Protein AF-A0A970UAY1-F1 (afdb_monomer_lite)

Foldseek 3Di:
DPPPPQDQKDKDFDFQDPDDLCPPQWFFDDPVSPDIAGNLVSVLVSCVVRVVGTDAAIEIAHHPPPNVVCVVVVVVSCVVVVVHYDYDHSVVSVVVNVVSVVVVVD

pLDDT: mean 91.24, std 10.27, range [46.28, 98.38]

Sequence (106 aa):
NMGDVTPKFIVLATTKTGNHPFSHIATKTGAYDEYATLDIDALKEAIIDYKDDFEGKIFIGKRAGFIDDKNDALAKLVEKLSYLIELKTINEAIDSYCKQLESQMD

Secondary structure (DSSP, 8-state):
-------SEEEEEEESSSS-TTTTSEEEESTTS-EEEE-HHHHHHHHHHTTTTEEEEEEEEE-TTSSGGGHHHHHHHHHHTTTTEEEE-HHHHHHHHHHHHHTT--

Radius of gyration: 14.48 Å; chains: 1; bounding box: 38×26×38 Å

Structure (mmCIF, N/CA/C/O backbone):
data_AF-A0A970UAY1-F1
#
_entry.id   AF-A0A970UAY1-F1
#
loop_
_atom_site.group_PDB
_atom_site.id
_atom_site.type_symbol
_atom_site.label_atom_id
_atom_site.label_alt_id
_atom_site.label_comp_id
_atom_site.label_asym_id
_atom_site.label_entity_id
_atom_site.label_seq_id
_atom_site.pdbx_PDB_ins_code
_atom_site.Cartn_x
_atom_site.Cartn_y
_atom_site.Cartn_z
_atom_site.occupancy
_atom_site.B_iso_or_equiv
_atom_site.auth_seq_id
_atom_site.auth_comp_id
_atom_site.auth_asym_id
_atom_site.auth_atom_id
_atom_site.pdbx_PDB_model_num
ATOM 1 N N . ASN A 1 1 ? 24.405 14.001 10.927 1.00 46.28 1 ASN A N 1
ATOM 2 C CA . ASN A 1 1 ? 23.867 13.292 9.751 1.00 46.28 1 ASN A CA 1
ATOM 3 C C . ASN A 1 1 ? 23.073 12.086 10.256 1.00 46.28 1 ASN A C 1
ATOM 5 O O . ASN A 1 1 ? 23.585 10.977 10.251 1.00 46.28 1 ASN A O 1
ATOM 9 N N . MET A 1 2 ? 21.887 12.319 10.832 1.00 46.38 2 MET A N 1
ATOM 10 C CA . MET A 1 2 ? 20.920 11.242 11.083 1.00 46.38 2 MET A CA 1
ATOM 11 C C . MET A 1 2 ? 20.326 10.932 9.715 1.00 46.38 2 MET A C 1
ATOM 13 O O . MET A 1 2 ? 19.693 11.812 9.136 1.00 46.38 2 MET A O 1
ATOM 17 N N . GLY A 1 3 ? 20.654 9.769 9.149 1.00 49.69 3 GLY A N 1
ATOM 18 C CA . GLY A 1 3 ? 20.201 9.397 7.812 1.00 49.69 3 GLY A CA 1
ATOM 19 C C . GLY A 1 3 ? 18.686 9.533 7.714 1.00 49.69 3 GLY A C 1
ATOM 20 O O . GLY A 1 3 ? 17.978 9.145 8.639 1.00 49.69 3 GLY A O 1
ATOM 21 N N . ASP A 1 4 ? 18.205 10.117 6.621 1.00 58.47 4 ASP A N 1
ATOM 22 C CA . ASP A 1 4 ? 16.784 10.123 6.278 1.00 58.47 4 ASP A CA 1
ATOM 23 C C . ASP A 1 4 ? 16.324 8.656 6.162 1.00 58.47 4 ASP A C 1
ATOM 25 O O . ASP A 1 4 ? 16.571 7.994 5.156 1.00 58.47 4 ASP A O 1
ATOM 29 N N . VAL A 1 5 ? 15.758 8.118 7.250 1.00 69.12 5 VAL A N 1
ATOM 30 C CA . VAL A 1 5 ? 15.240 6.740 7.368 1.00 69.12 5 VAL A CA 1
ATOM 31 C C . VAL A 1 5 ? 13.799 6.626 6.876 1.00 69.12 5 VAL A C 1
ATOM 33 O O . VAL A 1 5 ? 13.200 5.555 6.960 1.00 69.12 5 VAL A O 1
ATOM 36 N N . THR A 1 6 ? 13.232 7.721 6.366 1.00 77.50 6 THR A N 1
ATOM 37 C CA . THR A 1 6 ? 11.863 7.757 5.860 1.00 77.50 6 THR A CA 1
ATOM 38 C C . THR A 1 6 ? 11.738 6.783 4.687 1.00 77.50 6 THR A C 1
ATOM 40 O O . THR A 1 6 ? 12.440 6.947 3.679 1.00 77.50 6 THR A O 1
ATOM 43 N N . PRO A 1 7 ? 10.857 5.770 4.771 1.00 86.31 7 PRO A N 1
ATOM 44 C CA . PRO A 1 7 ? 10.647 4.851 3.665 1.00 86.31 7 PRO A CA 1
ATOM 45 C C . PRO A 1 7 ? 10.208 5.597 2.402 1.00 86.31 7 PRO A C 1
ATOM 47 O O . PRO A 1 7 ? 9.555 6.638 2.460 1.00 86.31 7 PRO A O 1
ATOM 50 N N . LYS A 1 8 ? 10.548 5.055 1.231 1.00 91.31 8 LYS A N 1
ATOM 51 C CA . LYS A 1 8 ? 10.148 5.639 -0.062 1.00 91.31 8 LYS A CA 1
ATOM 52 C C . LYS A 1 8 ? 8.802 5.108 -0.569 1.00 91.31 8 LYS A C 1
ATOM 54 O O . LYS A 1 8 ? 8.219 5.701 -1.477 1.00 91.31 8 LYS A O 1
ATOM 59 N N . PHE A 1 9 ? 8.321 4.020 0.026 1.00 93.81 9 PHE A N 1
ATOM 60 C CA . PHE A 1 9 ? 7.027 3.399 -0.227 1.00 93.81 9 PHE A CA 1
ATOM 61 C C . PHE A 1 9 ? 6.556 2.684 1.045 1.00 93.81 9 PHE A C 1
ATOM 63 O O . PHE A 1 9 ? 7.377 2.057 1.716 1.00 93.81 9 PHE A O 1
ATOM 70 N N . ILE A 1 10 ? 5.269 2.782 1.370 1.00 95.69 10 ILE A N 1
ATOM 71 C CA . ILE A 1 10 ? 4.624 2.098 2.498 1.00 95.69 10 ILE A CA 1
ATOM 72 C C . ILE A 1 10 ? 3.203 1.674 2.122 1.00 95.69 10 ILE A C 1
ATOM 74 O O . ILE A 1 10 ? 2.533 2.357 1.347 1.00 95.69 10 ILE A O 1
ATOM 78 N N . VAL A 1 11 ? 2.736 0.581 2.722 1.00 97.19 11 VAL A N 1
ATOM 79 C CA . VAL A 1 11 ? 1.327 0.169 2.729 1.00 97.19 11 VAL A CA 1
ATOM 80 C C . VAL A 1 11 ? 0.927 -0.020 4.187 1.00 97.19 11 VAL A C 1
ATOM 82 O O . VAL A 1 11 ? 1.566 -0.791 4.900 1.00 97.19 11 VAL A O 1
ATOM 85 N N . LEU A 1 12 ? -0.088 0.712 4.635 1.00 97.12 12 LEU A N 1
ATOM 86 C CA . LEU A 1 12 ? -0.598 0.679 6.003 1.00 97.12 12 LEU A CA 1
ATOM 87 C C . LEU A 1 12 ? -2.053 0.217 5.981 1.00 97.12 12 LEU A C 1
ATOM 89 O O . LEU A 1 12 ? -2.870 0.773 5.247 1.00 97.12 12 LEU A O 1
ATOM 93 N N . ALA A 1 13 ? -2.368 -0.794 6.781 1.00 96.75 13 ALA A N 1
ATOM 94 C CA . ALA A 1 13 ? -3.717 -1.316 6.934 1.00 96.75 13 ALA A CA 1
ATOM 95 C C . ALA A 1 13 ? -3.878 -1.918 8.332 1.00 96.75 13 ALA A C 1
ATOM 97 O O . ALA A 1 13 ? -2.947 -2.542 8.844 1.00 96.75 13 ALA A O 1
ATOM 98 N N . THR A 1 14 ? -5.069 -1.767 8.906 1.00 95.62 14 THR A N 1
ATOM 99 C CA . THR A 1 14 ? -5.484 -2.497 10.107 1.00 95.62 14 THR A CA 1
ATOM 100 C C . THR A 1 14 ? -6.130 -3.804 9.662 1.00 95.62 14 THR A C 1
ATOM 102 O O . THR A 1 14 ? -6.975 -3.788 8.765 1.00 95.62 14 THR A O 1
ATOM 105 N N . THR A 1 15 ? -5.738 -4.931 10.256 1.00 94.00 15 THR A N 1
ATOM 106 C CA . THR A 1 15 ? -6.288 -6.257 9.939 1.00 94.00 15 THR A CA 1
ATOM 107 C C . THR A 1 15 ? -6.929 -6.888 11.169 1.00 94.00 15 THR A C 1
ATOM 109 O O . THR A 1 15 ? -6.455 -6.725 12.291 1.00 94.00 15 THR A O 1
ATOM 112 N N . LYS A 1 16 ? -7.984 -7.672 10.948 1.00 92.56 16 LYS A N 1
ATOM 113 C CA . LYS A 1 16 ? -8.658 -8.490 11.972 1.00 92.56 16 LYS A CA 1
ATOM 114 C C . LYS A 1 16 ? -8.042 -9.885 12.115 1.00 92.56 16 LYS A C 1
ATOM 116 O O . LYS A 1 16 ? -8.496 -10.690 12.925 1.00 92.56 16 LYS A O 1
ATOM 121 N N . THR A 1 17 ? -7.013 -10.181 11.322 1.00 88.00 17 THR A N 1
ATOM 122 C CA . THR A 1 17 ? -6.315 -11.470 11.287 1.00 88.00 17 THR A CA 1
ATOM 123 C C . THR A 1 17 ? -4.816 -11.277 11.489 1.00 88.00 17 THR A C 1
ATOM 125 O O . THR A 1 17 ? -4.273 -10.196 11.258 1.00 88.00 17 THR A O 1
ATOM 128 N N . GLY A 1 18 ? -4.142 -12.348 11.916 1.00 84.12 18 GLY A N 1
ATOM 129 C CA . GLY A 1 18 ? -2.687 -12.380 12.077 1.00 84.12 18 GLY A CA 1
ATOM 130 C C . GLY A 1 18 ? -1.911 -12.678 10.789 1.00 84.12 18 GLY A C 1
ATOM 131 O O . GLY A 1 18 ? -0.685 -12.758 10.832 1.00 84.12 18 GLY A O 1
ATOM 132 N N . ASN A 1 19 ? -2.594 -12.877 9.656 1.00 86.94 19 ASN A N 1
ATOM 133 C CA . ASN A 1 19 ? -1.931 -13.096 8.373 1.00 86.94 19 ASN A CA 1
ATOM 134 C C . ASN A 1 19 ? -1.353 -11.774 7.867 1.00 86.94 19 ASN A C 1
ATOM 136 O O . ASN A 1 19 ? -1.975 -10.730 8.034 1.00 86.94 19 ASN A O 1
ATOM 140 N N . HIS A 1 20 ? -0.186 -11.811 7.219 1.00 88.94 20 HIS A N 1
ATOM 141 C CA . HIS A 1 20 ? 0.383 -10.632 6.569 1.00 88.94 20 HIS A CA 1
ATOM 142 C C . HIS A 1 20 ? -0.091 -10.568 5.105 1.00 88.94 20 HIS A C 1
ATOM 144 O O . HIS A 1 20 ? 0.449 -11.303 4.280 1.00 88.94 20 HIS A O 1
ATOM 150 N N . PRO A 1 21 ? -1.030 -9.671 4.734 1.00 91.25 21 PRO A N 1
ATOM 151 C CA . PRO A 1 21 ? -1.636 -9.698 3.397 1.00 91.25 21 PRO A CA 1
ATOM 152 C C . PRO A 1 21 ? -0.657 -9.307 2.285 1.00 91.25 21 PRO A C 1
ATOM 154 O O . PRO A 1 21 ? -0.802 -9.714 1.140 1.00 91.25 21 PRO A O 1
ATOM 157 N N . PHE A 1 22 ? 0.368 -8.520 2.619 1.00 94.31 22 PHE A N 1
ATOM 158 C CA . PHE A 1 22 ? 1.268 -7.888 1.655 1.00 94.31 22 PHE A CA 1
ATOM 159 C C . PHE A 1 22 ? 2.647 -8.560 1.553 1.00 94.31 22 PHE A C 1
ATOM 161 O O . PHE A 1 22 ? 3.592 -7.943 1.069 1.00 94.31 22 PHE A O 1
ATOM 168 N N . SER A 1 23 ? 2.797 -9.811 1.998 1.00 90.25 23 SER A N 1
ATOM 169 C CA . SER A 1 23 ? 4.104 -10.489 2.072 1.00 90.25 23 SER A CA 1
ATOM 170 C C . SER A 1 23 ? 4.808 -10.690 0.720 1.00 90.25 23 SER A C 1
ATOM 172 O O . SER A 1 23 ? 6.019 -10.903 0.695 1.00 90.25 23 SER A O 1
ATOM 174 N N . HIS A 1 24 ? 4.078 -10.614 -0.399 1.00 88.38 24 HIS A N 1
ATOM 175 C CA . HIS A 1 24 ? 4.588 -10.907 -1.746 1.00 88.38 24 HIS A CA 1
ATOM 176 C C . HIS A 1 24 ? 4.355 -9.781 -2.767 1.00 88.38 24 HIS A C 1
ATOM 178 O O . HIS A 1 24 ? 4.457 -10.009 -3.966 1.00 88.38 24 HIS A O 1
ATOM 184 N N . ILE A 1 25 ? 4.075 -8.552 -2.316 1.00 93.69 25 ILE A N 1
ATOM 185 C CA . ILE A 1 25 ? 3.855 -7.411 -3.231 1.00 93.69 25 ILE A CA 1
ATOM 186 C C . ILE A 1 25 ? 5.159 -6.845 -3.812 1.00 93.69 25 ILE A C 1
ATOM 188 O O . ILE A 1 25 ? 5.141 -6.048 -4.747 1.00 93.69 25 ILE A O 1
ATOM 192 N N . ALA A 1 26 ? 6.300 -7.220 -3.233 1.00 89.94 26 ALA A N 1
ATOM 193 C CA . ALA A 1 26 ? 7.618 -6.874 -3.738 1.00 89.94 26 ALA A CA 1
ATOM 194 C C . ALA A 1 26 ? 8.190 -8.062 -4.513 1.00 89.94 26 ALA A C 1
ATOM 196 O O . ALA A 1 26 ? 8.244 -9.182 -4.007 1.00 89.94 26 ALA A O 1
ATOM 197 N N . THR A 1 27 ? 8.651 -7.793 -5.727 1.00 87.62 27 THR A N 1
ATOM 198 C CA . THR A 1 27 ? 9.297 -8.773 -6.599 1.00 87.62 27 THR A CA 1
ATOM 199 C C . THR A 1 27 ? 10.655 -8.251 -7.061 1.00 87.62 27 THR A C 1
ATOM 201 O O . THR A 1 27 ? 11.116 -7.190 -6.636 1.00 87.62 27 THR A O 1
ATOM 204 N N . LYS A 1 28 ? 11.325 -9.019 -7.910 1.00 87.06 28 LYS A N 1
ATOM 205 C CA . LYS A 1 28 ? 12.663 -8.753 -8.430 1.00 87.06 28 LYS A CA 1
ATOM 206 C C . LYS A 1 28 ? 12.636 -8.641 -9.956 1.00 87.06 28 LYS A C 1
ATOM 208 O O . LYS A 1 28 ? 11.792 -9.245 -10.611 1.00 87.06 28 LYS A O 1
ATOM 213 N N . THR A 1 29 ? 13.514 -7.816 -10.513 1.00 81.38 29 THR A N 1
ATOM 214 C CA . THR A 1 29 ? 13.673 -7.599 -11.958 1.00 81.38 29 THR A CA 1
ATOM 215 C C . THR A 1 29 ? 15.144 -7.370 -12.308 1.00 81.38 29 THR A C 1
ATOM 217 O O . THR A 1 29 ? 15.966 -7.146 -11.419 1.00 81.38 29 THR A O 1
ATOM 220 N N . GLY A 1 30 ? 15.474 -7.398 -13.600 1.00 82.12 30 GLY A N 1
ATOM 221 C CA . GLY A 1 30 ? 16.847 -7.345 -14.113 1.00 82.12 30 GLY A CA 1
ATOM 222 C C . GLY A 1 30 ? 17.306 -8.686 -14.686 1.00 82.12 30 GLY A C 1
ATOM 223 O O . GLY A 1 30 ? 16.594 -9.685 -14.608 1.00 82.12 30 GLY A O 1
ATOM 224 N N . ALA A 1 31 ? 18.488 -8.707 -15.303 1.00 79.38 31 ALA A N 1
ATOM 225 C CA . ALA A 1 31 ? 19.035 -9.932 -15.897 1.00 79.38 31 ALA A CA 1
ATOM 226 C C . ALA A 1 31 ? 19.451 -10.964 -14.833 1.00 79.38 31 ALA A C 1
ATOM 228 O O . ALA A 1 31 ? 19.552 -12.154 -15.130 1.00 79.38 31 ALA A O 1
ATOM 229 N N . TYR A 1 32 ? 19.674 -10.502 -13.604 1.00 85.88 32 TYR A N 1
ATOM 230 C CA . TYR A 1 32 ? 20.115 -11.279 -12.454 1.00 85.88 32 TYR A CA 1
ATOM 231 C C . TYR A 1 32 ? 19.248 -11.006 -11.217 1.00 85.88 32 TYR A C 1
ATOM 233 O O . TYR A 1 32 ? 19.705 -11.217 -10.093 1.00 85.88 32 TYR A O 1
ATOM 241 N N . ASP A 1 33 ? 18.006 -10.547 -11.417 1.00 83.31 33 ASP A N 1
ATOM 242 C CA . ASP A 1 33 ? 17.060 -10.218 -10.348 1.00 83.31 33 ASP A CA 1
ATOM 243 C C . ASP A 1 33 ? 17.584 -9.184 -9.328 1.00 83.31 33 ASP A C 1
ATOM 245 O O . ASP A 1 33 ? 17.245 -9.208 -8.141 1.00 83.31 33 ASP A O 1
ATOM 249 N N . GLU A 1 34 ? 18.444 -8.275 -9.780 1.00 83.44 34 GLU A N 1
ATOM 250 C CA . GLU A 1 34 ? 19.196 -7.364 -8.921 1.00 83.44 34 GLU A CA 1
ATOM 251 C C . GLU A 1 34 ? 18.395 -6.143 -8.430 1.00 83.44 34 GLU A C 1
ATOM 253 O O . GLU A 1 34 ? 18.835 -5.445 -7.513 1.00 83.44 34 GLU A O 1
ATOM 258 N N . TYR A 1 35 ? 17.214 -5.879 -8.997 1.00 82.00 35 TYR A N 1
ATOM 259 C CA . TYR A 1 35 ? 16.377 -4.736 -8.631 1.00 82.00 35 TYR A CA 1
ATOM 260 C C . TYR A 1 35 ? 15.069 -5.181 -7.984 1.00 82.00 35 TYR A C 1
ATOM 262 O O . TYR A 1 35 ? 14.249 -5.845 -8.615 1.00 82.00 35 TYR A O 1
ATOM 270 N N . ALA A 1 36 ? 14.821 -4.745 -6.748 1.00 83.12 36 ALA A N 1
ATOM 271 C CA . ALA A 1 36 ? 13.498 -4.864 -6.145 1.00 83.12 36 ALA A CA 1
ATOM 272 C C . ALA A 1 36 ? 12.512 -3.916 -6.850 1.00 83.12 36 ALA A C 1
ATOM 274 O O . ALA A 1 36 ? 12.807 -2.738 -7.060 1.00 83.12 36 ALA A O 1
ATOM 275 N N . THR A 1 37 ? 11.332 -4.420 -7.196 1.00 89.50 37 THR A N 1
ATOM 276 C CA . THR A 1 37 ? 10.249 -3.649 -7.811 1.00 89.50 37 THR A CA 1
ATOM 277 C C . THR A 1 37 ? 8.909 -3.990 -7.163 1.00 89.50 37 THR A C 1
ATOM 279 O O . THR A 1 37 ? 8.768 -5.005 -6.481 1.00 89.50 37 THR A O 1
ATOM 282 N N . LEU A 1 38 ? 7.929 -3.110 -7.351 1.00 93.44 38 LEU A N 1
ATOM 283 C CA . LEU A 1 38 ? 6.569 -3.295 -6.860 1.00 93.44 38 LEU A CA 1
ATOM 284 C C . LEU A 1 38 ? 5.743 -4.039 -7.912 1.00 93.44 38 LEU A C 1
ATOM 286 O O . LEU A 1 38 ? 5.660 -3.600 -9.065 1.00 93.44 38 LEU A O 1
ATOM 290 N N . ASP A 1 39 ? 5.102 -5.123 -7.493 1.00 94.94 39 ASP A N 1
ATOM 291 C CA . ASP A 1 39 ? 4.128 -5.850 -8.293 1.00 94.94 39 ASP A CA 1
ATOM 292 C C . ASP A 1 39 ? 2.715 -5.331 -7.980 1.00 94.94 39 ASP A C 1
ATOM 294 O O . ASP A 1 39 ? 2.161 -5.543 -6.899 1.00 94.94 39 ASP A O 1
ATOM 298 N N . ILE A 1 40 ? 2.147 -4.585 -8.931 1.00 95.69 40 ILE A N 1
ATOM 299 C CA . ILE A 1 40 ? 0.820 -3.972 -8.786 1.00 95.69 40 ILE A CA 1
ATOM 300 C C . ILE A 1 40 ? -0.291 -5.023 -8.862 1.00 95.69 40 ILE A C 1
ATOM 302 O O . ILE A 1 40 ? -1.328 -4.848 -8.219 1.00 95.69 40 ILE A O 1
ATOM 306 N N . ASP A 1 41 ? -0.086 -6.104 -9.613 1.00 95.88 41 ASP A N 1
ATOM 307 C CA . ASP A 1 41 ? -1.078 -7.168 -9.734 1.00 95.88 41 ASP A CA 1
ATOM 308 C C . ASP A 1 41 ? -1.117 -7.994 -8.446 1.00 95.88 41 ASP A C 1
ATOM 310 O O . ASP A 1 41 ? -2.202 -8.206 -7.904 1.00 95.88 41 ASP A O 1
ATOM 314 N N . ALA A 1 42 ? 0.046 -8.328 -7.877 1.00 96.25 42 ALA A N 1
ATOM 315 C CA . ALA A 1 42 ? 0.128 -8.980 -6.568 1.00 96.25 42 ALA A CA 1
ATOM 316 C C . ALA A 1 42 ? -0.453 -8.102 -5.445 1.00 96.25 42 ALA A C 1
ATOM 318 O O . ALA A 1 42 ? -1.162 -8.595 -4.569 1.00 96.25 42 ALA A O 1
ATOM 319 N N . LEU A 1 43 ? -0.208 -6.785 -5.476 1.00 97.31 43 LEU A N 1
ATOM 320 C CA . LEU A 1 43 ? -0.828 -5.847 -4.535 1.00 97.31 43 LEU A CA 1
ATOM 321 C C . LEU A 1 43 ? -2.356 -5.849 -4.658 1.00 97.31 43 LEU A C 1
ATOM 323 O O . LEU A 1 43 ? -3.059 -5.857 -3.651 1.00 97.31 43 LEU A O 1
ATOM 327 N N . LYS A 1 44 ? -2.881 -5.840 -5.884 1.00 97.31 44 LYS A N 1
ATOM 328 C CA . LYS A 1 44 ? -4.322 -5.899 -6.130 1.00 97.31 44 LYS A CA 1
ATOM 329 C C . LYS A 1 44 ? -4.927 -7.208 -5.621 1.00 97.31 44 LYS A C 1
ATOM 331 O O . LYS A 1 44 ? -5.980 -7.158 -4.992 1.00 97.31 44 LYS A O 1
ATOM 336 N N . GLU A 1 45 ? -4.295 -8.342 -5.910 1.00 96.88 45 GLU A N 1
ATOM 337 C CA . GLU A 1 45 ? -4.729 -9.667 -5.451 1.00 96.88 45 GLU A CA 1
ATOM 338 C C . GLU A 1 45 ? -4.797 -9.711 -3.923 1.00 96.88 45 GLU A C 1
ATOM 340 O O . GLU A 1 45 ? -5.866 -9.951 -3.370 1.00 96.88 45 GLU A O 1
ATOM 345 N N . ALA A 1 46 ? -3.718 -9.305 -3.247 1.00 96.06 46 ALA A N 1
ATOM 346 C CA . ALA A 1 46 ? -3.673 -9.201 -1.791 1.00 96.06 46 ALA A CA 1
ATOM 347 C C . ALA A 1 46 ? -4.810 -8.340 -1.214 1.00 96.06 46 ALA A C 1
ATOM 349 O O . ALA A 1 46 ? -5.424 -8.694 -0.212 1.00 96.06 46 ALA A O 1
ATOM 350 N N . ILE A 1 47 ? -5.123 -7.203 -1.837 1.00 96.88 47 ILE A N 1
ATOM 351 C CA . ILE A 1 47 ? -6.194 -6.328 -1.343 1.00 96.88 47 ILE A CA 1
ATOM 352 C C . ILE A 1 47 ? -7.578 -6.958 -1.536 1.00 96.88 47 ILE A C 1
ATOM 354 O O . ILE A 1 47 ? -8.454 -6.776 -0.694 1.00 96.88 47 ILE A O 1
ATOM 358 N N . ILE A 1 48 ? -7.794 -7.674 -2.639 1.00 96.44 48 ILE A N 1
ATOM 359 C CA . ILE A 1 48 ? -9.085 -8.300 -2.945 1.00 96.44 48 ILE A CA 1
ATOM 360 C C . ILE A 1 48 ? -9.315 -9.534 -2.072 1.00 96.44 48 ILE A C 1
ATOM 362 O O . ILE A 1 48 ? -10.411 -9.686 -1.532 1.00 96.44 48 ILE A O 1
ATOM 366 N N . ASP A 1 49 ? -8.301 -10.380 -1.919 1.00 95.56 49 ASP A N 1
ATOM 367 C CA . ASP A 1 49 ? -8.407 -11.645 -1.192 1.00 95.56 49 ASP A CA 1
ATOM 368 C C . ASP A 1 49 ? -8.613 -11.422 0.306 1.00 95.56 49 ASP A C 1
ATOM 370 O O . ASP A 1 49 ? -9.406 -12.119 0.934 1.00 95.56 49 ASP A O 1
ATOM 374 N N . TYR A 1 50 ? -7.968 -10.392 0.861 1.00 95.38 50 TYR A N 1
ATOM 375 C CA . TYR A 1 50 ? -8.073 -10.024 2.274 1.00 95.38 50 TYR A CA 1
ATOM 376 C C . TYR A 1 50 ? -9.069 -8.879 2.522 1.00 95.38 50 TYR A C 1
ATOM 378 O O . TYR A 1 50 ? -9.073 -8.287 3.599 1.00 95.38 50 TYR A O 1
ATOM 386 N N . LYS A 1 51 ? -9.928 -8.532 1.549 1.00 95.44 51 LYS A N 1
ATOM 387 C CA . LYS A 1 51 ? -10.803 -7.342 1.625 1.00 95.44 51 LYS A CA 1
ATOM 388 C C . LYS A 1 51 ? -11.670 -7.294 2.892 1.00 95.44 51 LYS A C 1
ATOM 390 O O . LYS A 1 51 ? -11.907 -6.216 3.426 1.00 95.44 51 LYS A O 1
ATOM 395 N N . AS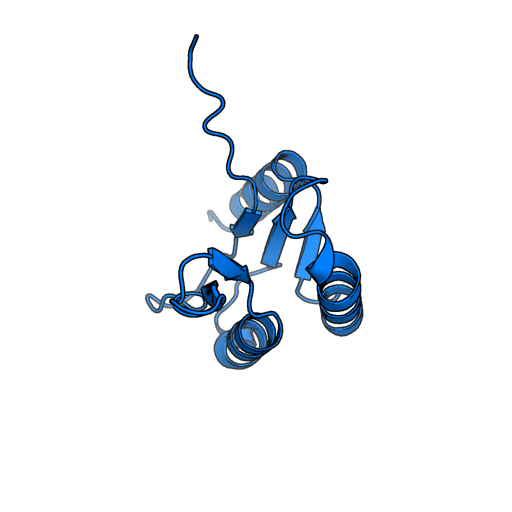P A 1 52 ? -12.141 -8.459 3.338 1.00 95.06 52 ASP A N 1
ATOM 396 C CA . ASP A 1 52 ? -13.057 -8.606 4.473 1.00 95.06 52 ASP A CA 1
ATOM 397 C C . ASP A 1 52 ? -12.297 -8.657 5.814 1.00 95.06 52 ASP A C 1
ATOM 399 O O . ASP A 1 52 ? -12.891 -8.478 6.878 1.00 95.06 52 ASP A O 1
ATOM 403 N N . ASP A 1 53 ? -10.973 -8.837 5.756 1.00 95.62 53 ASP A N 1
ATOM 404 C CA . ASP A 1 53 ? -10.075 -8.851 6.909 1.00 95.62 53 ASP A CA 1
ATOM 405 C C . ASP A 1 53 ? -9.553 -7.455 7.266 1.00 95.62 53 ASP A C 1
ATOM 407 O O . ASP A 1 53 ? -9.036 -7.265 8.370 1.00 95.62 53 ASP A O 1
ATOM 411 N N . PHE A 1 54 ? -9.669 -6.473 6.366 1.00 95.81 54 PHE A N 1
ATOM 412 C CA . PHE A 1 54 ? -9.248 -5.101 6.634 1.00 95.81 54 PHE A CA 1
ATOM 413 C C . PHE A 1 54 ? -10.281 -4.332 7.456 1.00 95.81 54 PHE A C 1
ATOM 415 O O . PHE A 1 54 ? -11.494 -4.447 7.270 1.00 95.81 54 PHE A O 1
ATOM 422 N N . GLU A 1 55 ? -9.786 -3.477 8.343 1.00 95.25 55 GLU A N 1
ATOM 423 C CA . GLU A 1 55 ? -10.598 -2.546 9.111 1.00 95.25 55 GLU A CA 1
ATOM 424 C C . GLU A 1 55 ? -10.287 -1.106 8.707 1.00 95.25 55 GLU A C 1
ATOM 426 O O . GLU A 1 55 ? -9.205 -0.578 8.965 1.00 95.25 55 GLU A O 1
ATOM 431 N N . GLY A 1 56 ? -11.261 -0.458 8.064 1.00 95.69 56 GLY A N 1
ATOM 432 C CA . GLY A 1 56 ? -11.097 0.880 7.500 1.00 95.69 56 GLY A CA 1
ATOM 433 C C . GLY A 1 56 ? -10.417 0.871 6.128 1.00 95.69 56 GLY A C 1
ATOM 434 O O . GLY A 1 56 ? -10.533 -0.081 5.359 1.00 95.69 56 GLY A O 1
ATOM 435 N N . LYS A 1 57 ? -9.754 1.979 5.793 1.00 98.06 57 LYS A N 1
ATOM 436 C CA . LYS A 1 57 ? -9.008 2.157 4.545 1.00 98.06 57 LYS A CA 1
ATOM 437 C C . LYS A 1 57 ? -7.600 1.575 4.647 1.00 98.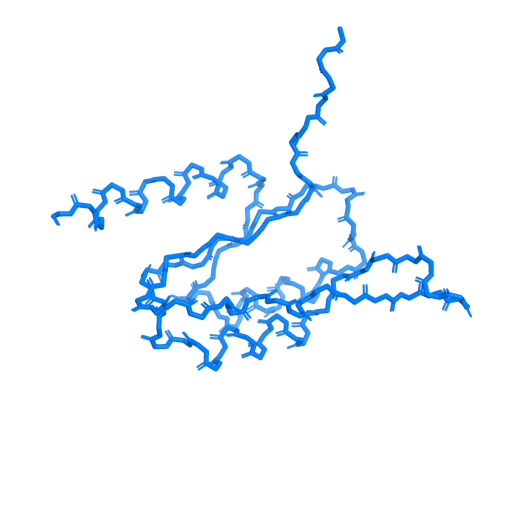06 57 LYS A C 1
ATOM 439 O O . LYS A 1 57 ? -7.012 1.488 5.726 1.00 98.06 57 LYS A O 1
ATOM 444 N N . ILE A 1 58 ? -7.048 1.270 3.479 1.00 98.25 58 ILE A N 1
ATOM 445 C CA . ILE A 1 58 ? -5.643 0.965 3.237 1.00 98.25 58 ILE A CA 1
ATOM 446 C C . ILE A 1 58 ? -4.970 2.238 2.722 1.00 98.25 58 ILE A C 1
ATOM 448 O O . ILE A 1 58 ? -5.404 2.822 1.726 1.00 98.25 58 ILE A O 1
ATOM 452 N N . PHE A 1 59 ? -3.887 2.656 3.366 1.00 98.38 59 PHE A N 1
ATOM 453 C CA . PHE A 1 59 ? -3.129 3.837 2.965 1.00 98.38 59 PHE A CA 1
ATOM 454 C C . PHE A 1 59 ? -1.835 3.419 2.280 1.00 98.38 59 PHE A C 1
ATOM 456 O O . PHE A 1 59 ? -0.985 2.753 2.871 1.00 98.38 59 PHE A O 1
ATOM 463 N N . ILE A 1 60 ? -1.675 3.837 1.029 1.00 98.00 60 ILE A N 1
ATOM 464 C CA . ILE A 1 60 ? -0.446 3.655 0.266 1.00 98.00 60 ILE A CA 1
ATOM 465 C C . ILE A 1 60 ? 0.295 4.987 0.269 1.00 98.00 60 ILE A C 1
ATOM 467 O O . ILE A 1 60 ? -0.177 5.982 -0.279 1.00 98.00 60 ILE A O 1
ATOM 471 N N . GLY A 1 61 ? 1.466 5.009 0.894 1.00 97.19 61 GLY A N 1
ATOM 472 C CA . GLY A 1 61 ? 2.357 6.162 0.885 1.00 97.19 61 GLY A CA 1
ATOM 473 C C . GLY A 1 61 ? 3.466 5.958 -0.137 1.00 97.19 61 GLY A C 1
ATOM 474 O O . GLY A 1 61 ? 4.120 4.917 -0.142 1.00 97.19 61 GLY A O 1
ATOM 475 N N . LYS A 1 62 ? 3.730 6.961 -0.974 1.00 95.44 62 LYS A N 1
ATOM 476 C CA . LYS A 1 62 ? 4.826 6.921 -1.953 1.00 95.44 62 LYS A CA 1
ATOM 477 C C . LYS A 1 62 ? 5.565 8.256 -2.009 1.00 95.44 62 LYS A C 1
ATOM 479 O O . LYS A 1 62 ? 4.950 9.320 -2.010 1.00 95.44 62 LYS A O 1
ATOM 484 N N . ARG A 1 63 ? 6.899 8.214 -2.098 1.00 94.25 63 ARG A N 1
ATOM 485 C CA . ARG A 1 63 ? 7.730 9.393 -2.392 1.00 94.25 63 ARG A CA 1
ATOM 486 C C . ARG A 1 63 ? 7.849 9.566 -3.910 1.00 94.25 63 ARG A C 1
ATOM 488 O O . ARG A 1 63 ? 8.147 8.609 -4.622 1.00 94.25 63 ARG A O 1
ATOM 495 N N . ALA A 1 64 ? 7.613 10.776 -4.414 1.00 91.38 64 ALA A N 1
ATOM 496 C CA . ALA A 1 64 ? 7.873 11.097 -5.821 1.00 91.38 64 ALA A CA 1
ATOM 497 C C . ALA A 1 64 ? 9.360 10.862 -6.156 1.00 91.38 64 ALA A C 1
ATOM 499 O O . ALA A 1 64 ? 10.222 11.120 -5.312 1.00 91.38 64 ALA A O 1
ATOM 500 N N . GLY A 1 65 ? 9.667 10.357 -7.354 1.00 89.75 65 GLY A N 1
ATOM 501 C CA . GLY A 1 65 ? 11.032 9.980 -7.740 1.00 89.75 65 GLY A CA 1
ATOM 502 C C . GLY A 1 65 ? 11.423 8.542 -7.383 1.00 89.75 65 GLY A C 1
ATOM 503 O O . GLY A 1 65 ? 12.550 8.131 -7.649 1.00 89.75 65 GLY A O 1
ATOM 504 N N . PHE A 1 66 ? 10.532 7.764 -6.762 1.00 90.00 66 PHE A N 1
ATOM 505 C CA . PHE A 1 66 ? 10.743 6.346 -6.458 1.00 90.00 66 PHE A CA 1
ATOM 506 C C . PHE A 1 66 ? 9.713 5.507 -7.215 1.00 90.00 66 PHE A C 1
ATOM 508 O O . PHE A 1 66 ? 8.534 5.822 -7.120 1.00 90.00 66 PHE A O 1
ATOM 515 N N . ILE A 1 67 ? 10.137 4.457 -7.939 1.00 88.00 67 ILE A N 1
ATOM 516 C CA . ILE A 1 67 ? 9.270 3.548 -8.734 1.00 88.00 67 ILE A CA 1
ATOM 517 C C . ILE A 1 67 ? 8.207 4.277 -9.580 1.00 88.00 67 ILE A C 1
ATOM 519 O O . ILE A 1 67 ? 7.041 3.885 -9.641 1.00 88.00 67 ILE A O 1
ATOM 523 N N . ASP A 1 68 ? 8.594 5.396 -10.199 1.00 92.44 68 ASP A N 1
ATOM 524 C CA . ASP A 1 68 ? 7.671 6.260 -10.945 1.00 92.44 68 ASP A CA 1
ATOM 525 C C . ASP A 1 68 ? 7.108 5.596 -12.209 1.00 92.44 68 ASP A C 1
ATOM 527 O O . ASP A 1 68 ? 6.023 5.959 -12.658 1.00 92.44 68 ASP A O 1
ATOM 531 N N . ASP A 1 69 ? 7.780 4.565 -12.725 1.00 92.69 69 ASP A N 1
ATOM 532 C CA . ASP A 1 69 ? 7.278 3.702 -13.796 1.00 92.69 69 ASP A CA 1
ATOM 533 C C . ASP A 1 69 ? 5.966 2.987 -13.420 1.00 92.69 69 ASP A C 1
ATOM 535 O O . ASP A 1 69 ? 5.212 2.568 -14.298 1.00 92.69 69 ASP A O 1
ATOM 539 N N . LYS A 1 70 ? 5.655 2.880 -12.121 1.00 93.62 70 LYS A N 1
ATOM 540 C CA . LYS A 1 70 ? 4.417 2.275 -11.609 1.00 93.62 70 LYS A CA 1
ATOM 541 C C . LYS A 1 70 ? 3.294 3.279 -11.338 1.00 93.62 70 LYS A C 1
ATOM 543 O O . LYS A 1 70 ? 2.200 2.847 -10.978 1.00 93.62 70 LYS A O 1
ATOM 548 N N . ASN A 1 71 ? 3.519 4.587 -11.511 1.00 94.50 71 ASN A N 1
ATOM 549 C CA . ASN A 1 71 ? 2.549 5.628 -11.136 1.00 94.50 71 ASN A CA 1
ATOM 550 C C . ASN A 1 71 ? 1.174 5.427 -11.793 1.00 94.50 71 ASN A C 1
ATOM 552 O O . ASN A 1 71 ? 0.164 5.419 -11.093 1.00 94.50 71 ASN A O 1
ATOM 556 N N . ASP A 1 72 ? 1.129 5.198 -13.106 1.00 97.00 72 ASP A N 1
ATOM 557 C CA . ASP A 1 72 ? -0.133 5.038 -13.840 1.00 97.00 72 ASP A CA 1
ATOM 558 C C . ASP A 1 72 ? -0.907 3.788 -13.409 1.00 97.00 72 ASP A C 1
ATOM 560 O O . ASP A 1 72 ? -2.133 3.806 -13.285 1.00 97.00 72 ASP A O 1
ATOM 564 N N . ALA A 1 73 ? -0.194 2.682 -13.188 1.00 96.62 73 ALA A N 1
ATOM 565 C CA . ALA A 1 73 ? -0.794 1.425 -12.756 1.00 96.62 73 ALA A CA 1
ATOM 566 C C . ALA A 1 73 ? -1.356 1.545 -11.333 1.00 96.62 73 ALA A C 1
ATOM 568 O O . ALA A 1 73 ? -2.483 1.118 -11.075 1.00 96.62 73 ALA A O 1
ATOM 569 N N . LEU A 1 74 ? -0.607 2.190 -10.435 1.00 96.31 74 LEU A N 1
ATOM 570 C CA . LEU A 1 74 ? -1.032 2.444 -9.065 1.00 96.31 74 LEU A CA 1
ATOM 571 C C . LEU A 1 74 ? -2.233 3.399 -9.014 1.00 96.31 74 LEU A C 1
ATOM 573 O O . LEU A 1 74 ? -3.198 3.120 -8.307 1.00 96.31 74 LEU A O 1
ATOM 577 N N . ALA A 1 75 ? -2.228 4.473 -9.809 1.00 96.38 75 ALA A N 1
ATOM 578 C CA . ALA A 1 75 ? -3.353 5.402 -9.908 1.00 96.38 75 ALA A CA 1
ATOM 579 C C . ALA A 1 75 ? -4.635 4.698 -10.382 1.00 96.38 75 ALA A C 1
ATOM 581 O O . ALA A 1 75 ? -5.687 4.852 -9.766 1.00 96.38 75 ALA A O 1
ATOM 582 N N . LYS A 1 76 ? -4.540 3.846 -11.412 1.00 98.06 76 LYS A N 1
ATOM 583 C CA . LYS A 1 76 ? -5.673 3.035 -11.896 1.00 98.0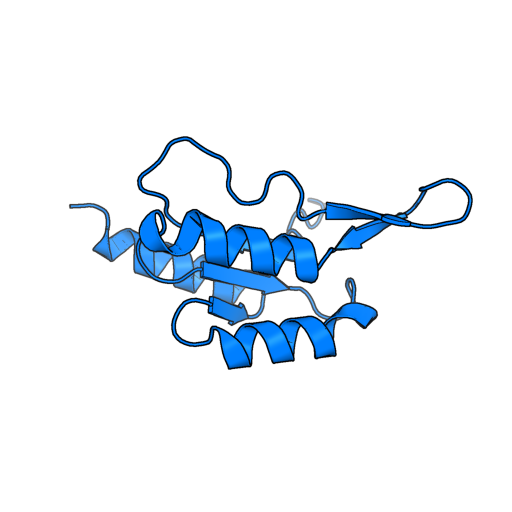6 76 LYS A CA 1
ATOM 584 C C . LYS A 1 76 ? -6.183 2.045 -10.848 1.00 98.06 76 LYS A C 1
ATOM 586 O O . LYS A 1 76 ? -7.384 1.784 -10.795 1.00 98.06 76 LYS A O 1
ATOM 591 N N . LEU A 1 77 ? -5.296 1.452 -10.046 1.00 97.81 77 LEU A N 1
ATOM 592 C CA . LEU A 1 77 ? -5.692 0.567 -8.948 1.00 97.81 77 LEU A CA 1
ATOM 593 C C . LEU A 1 77 ? -6.474 1.341 -7.879 1.00 97.81 77 LEU A C 1
ATOM 595 O O . LEU A 1 77 ? -7.554 0.907 -7.481 1.00 97.81 77 LEU A O 1
ATOM 599 N N . VAL A 1 78 ? -5.953 2.499 -7.467 1.00 97.12 78 VAL A N 1
ATOM 600 C CA . VAL A 1 78 ? -6.572 3.380 -6.465 1.00 97.12 78 VAL A CA 1
ATOM 601 C C . VAL A 1 78 ? -7.921 3.894 -6.947 1.00 97.12 78 VAL A C 1
ATOM 603 O O . VAL A 1 78 ? -8.865 3.909 -6.175 1.00 97.12 78 VAL A O 1
ATOM 606 N N . GLU A 1 79 ? -8.058 4.256 -8.222 1.00 97.69 79 GLU A N 1
ATOM 607 C CA . GLU A 1 79 ? -9.341 4.668 -8.798 1.00 97.69 79 GLU A CA 1
ATOM 608 C C . GLU A 1 79 ? -10.394 3.553 -8.676 1.00 97.69 79 GLU A C 1
ATOM 610 O O . GLU A 1 79 ? -11.489 3.774 -8.149 1.00 97.69 79 GLU A O 1
ATOM 615 N N . LYS A 1 80 ? -10.034 2.328 -9.086 1.00 97.69 80 LYS A N 1
ATOM 616 C CA . LYS A 1 80 ? -10.916 1.148 -9.044 1.00 97.69 80 LYS A CA 1
ATOM 617 C C . LYS A 1 80 ? -11.306 0.731 -7.629 1.00 97.69 80 LYS A C 1
ATOM 619 O O . LYS A 1 80 ? -12.407 0.228 -7.428 1.00 97.69 80 LYS A O 1
ATOM 624 N N . LEU A 1 81 ? -10.400 0.903 -6.671 1.00 97.25 81 LEU A N 1
ATOM 625 C CA . LEU A 1 81 ? -10.576 0.498 -5.278 1.00 97.25 81 LEU A CA 1
ATOM 626 C C . LEU A 1 81 ? -10.620 1.710 -4.340 1.00 97.25 81 LEU A C 1
ATOM 628 O O . LEU A 1 81 ? -10.264 1.594 -3.174 1.00 97.25 81 LEU A O 1
ATOM 632 N N . SER A 1 82 ? -11.086 2.866 -4.816 1.00 96.25 82 SER A N 1
ATOM 633 C CA . SER A 1 82 ? -11.113 4.128 -4.051 1.00 96.25 82 SER A CA 1
ATOM 634 C C . SER A 1 82 ? -11.977 4.048 -2.790 1.00 96.25 82 SER A C 1
ATOM 636 O O . SER A 1 82 ? -11.769 4.774 -1.815 1.00 96.25 82 SER A O 1
ATOM 638 N N . TYR A 1 83 ? -12.924 3.109 -2.759 1.00 96.19 83 TYR A N 1
ATOM 639 C CA . TYR A 1 83 ? -13.706 2.781 -1.571 1.00 96.19 83 TYR A CA 1
ATOM 640 C C . TYR A 1 83 ? -12.879 2.098 -0.468 1.00 96.19 83 TYR A C 1
ATOM 642 O O . TYR A 1 83 ? -13.289 2.170 0.687 1.00 96.19 83 TYR A O 1
ATOM 650 N N . LEU A 1 84 ? -11.702 1.546 -0.774 1.00 97.31 84 LEU A N 1
ATOM 651 C CA . LEU A 1 84 ? -10.838 0.825 0.166 1.00 97.31 84 LEU A CA 1
ATOM 652 C C . LEU A 1 84 ? -9.412 1.393 0.262 1.00 97.31 84 LEU A C 1
ATOM 654 O O . LEU A 1 84 ? -8.796 1.262 1.310 1.00 97.31 84 LEU A O 1
ATOM 658 N N . ILE A 1 85 ? -8.893 2.050 -0.778 1.00 98.00 85 ILE A N 1
ATOM 659 C CA . ILE A 1 85 ? -7.496 2.499 -0.862 1.00 98.00 85 ILE A CA 1
ATOM 660 C C . ILE A 1 85 ? -7.408 4.019 -1.006 1.00 98.00 85 ILE A C 1
ATOM 662 O O . ILE A 1 85 ? -8.156 4.620 -1.777 1.00 98.00 85 ILE A O 1
ATOM 666 N N . GLU A 1 86 ? -6.420 4.623 -0.346 1.00 98.00 86 GLU A N 1
ATOM 667 C CA . GLU A 1 86 ? -5.974 5.994 -0.605 1.00 98.00 86 GLU A CA 1
ATOM 668 C C . GLU A 1 86 ? -4.469 6.038 -0.909 1.00 98.00 86 GLU A C 1
ATOM 670 O O . GLU A 1 86 ? -3.661 5.485 -0.164 1.00 98.00 86 GLU A O 1
ATOM 675 N N . LEU A 1 87 ? -4.083 6.724 -1.990 1.00 97.50 87 LEU A N 1
ATOM 676 C CA . LEU A 1 87 ? -2.683 6.995 -2.334 1.00 97.50 87 LEU A CA 1
ATOM 677 C C . LEU A 1 87 ? -2.306 8.415 -1.916 1.00 97.50 87 LEU A C 1
ATOM 679 O O . LEU A 1 87 ? -2.968 9.369 -2.323 1.00 97.50 87 LEU A O 1
ATOM 683 N N . LYS A 1 88 ? -1.234 8.555 -1.133 1.00 97.38 88 LYS A N 1
ATOM 684 C CA . LYS A 1 88 ? -0.758 9.843 -0.606 1.00 97.38 88 LYS A CA 1
ATOM 685 C C .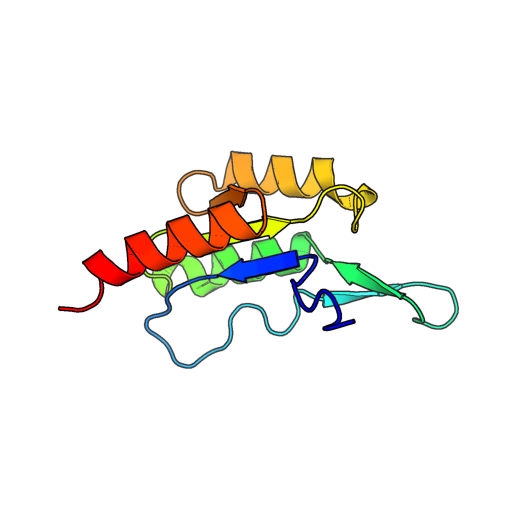 LYS A 1 88 ? 0.767 9.931 -0.593 1.00 97.38 88 LYS A C 1
ATOM 687 O O . LYS A 1 88 ? 1.472 8.970 -0.924 1.00 97.38 88 LYS A O 1
ATOM 692 N N . THR A 1 89 ? 1.297 11.078 -0.169 1.00 95.94 89 THR A N 1
ATOM 693 C CA . THR A 1 89 ? 2.700 11.137 0.258 1.00 95.94 89 THR A CA 1
ATOM 694 C C . THR A 1 89 ? 2.918 10.276 1.507 1.00 95.94 89 THR A C 1
ATOM 696 O O . THR A 1 89 ? 1.972 9.893 2.194 1.00 95.94 89 THR A O 1
ATOM 699 N N . ILE A 1 90 ? 4.179 9.953 1.809 1.00 96.00 90 ILE A N 1
ATOM 700 C CA . ILE A 1 90 ? 4.538 9.094 2.949 1.00 96.00 90 ILE A CA 1
ATOM 701 C C . ILE A 1 90 ? 3.961 9.628 4.266 1.00 96.00 90 ILE A C 1
ATOM 703 O O . ILE A 1 90 ? 3.297 8.884 4.982 1.00 96.00 90 ILE A O 1
ATOM 707 N N . ASN A 1 91 ? 4.161 10.915 4.554 1.00 95.31 91 ASN A N 1
ATOM 708 C CA . ASN A 1 91 ? 3.706 11.509 5.811 1.00 95.31 91 ASN A CA 1
ATOM 709 C C . ASN A 1 91 ? 2.180 11.579 5.877 1.00 95.31 91 ASN A C 1
ATOM 711 O O . ASN A 1 91 ? 1.599 11.170 6.870 1.00 95.31 91 ASN A O 1
ATOM 715 N N . GLU A 1 92 ? 1.517 11.990 4.795 1.00 97.12 92 GLU A N 1
ATOM 716 C CA . GLU A 1 92 ? 0.052 12.046 4.759 1.00 97.12 92 GLU A CA 1
ATOM 717 C C . GLU A 1 92 ? -0.594 10.664 4.921 1.00 97.12 92 GLU A C 1
ATOM 719 O O . GLU A 1 92 ? -1.666 10.556 5.518 1.00 97.12 92 GLU A O 1
ATOM 724 N N . ALA A 1 93 ? 0.026 9.606 4.383 1.00 98.00 93 ALA A N 1
ATOM 725 C CA . ALA A 1 93 ? -0.438 8.233 4.564 1.00 98.00 93 ALA A CA 1
ATOM 726 C C . ALA A 1 93 ? -0.310 7.791 6.029 1.00 98.00 93 ALA A C 1
ATOM 728 O O . ALA A 1 93 ? -1.257 7.220 6.567 1.00 98.00 93 ALA A O 1
ATOM 729 N N . ILE A 1 94 ? 0.818 8.101 6.680 1.00 97.19 94 ILE A N 1
ATOM 730 C CA . ILE A 1 94 ? 1.032 7.832 8.110 1.00 97.19 94 ILE A CA 1
ATOM 731 C C . ILE A 1 94 ? 0.019 8.609 8.955 1.00 97.19 94 ILE A C 1
ATOM 733 O O . ILE A 1 94 ? -0.678 8.004 9.761 1.00 97.19 94 ILE A O 1
ATOM 737 N N . ASP A 1 95 ? -0.119 9.916 8.732 1.00 97.50 95 ASP A N 1
ATOM 738 C CA . ASP A 1 95 ? -1.033 10.775 9.490 1.00 97.50 95 ASP A CA 1
ATOM 739 C C . ASP A 1 95 ? -2.490 10.315 9.339 1.00 97.50 95 ASP A C 1
ATOM 741 O O . ASP A 1 95 ? -3.237 10.243 10.317 1.00 97.50 95 ASP A O 1
ATOM 745 N N . SER A 1 96 ? -2.896 9.951 8.116 1.00 98.12 96 SER A N 1
ATOM 746 C CA . SER A 1 96 ? -4.244 9.433 7.850 1.00 98.12 96 SER A CA 1
ATOM 747 C C . SER A 1 96 ? -4.479 8.088 8.541 1.00 98.12 96 SER A C 1
ATOM 749 O O . SER A 1 96 ? -5.553 7.873 9.102 1.00 98.12 96 SER A O 1
ATOM 751 N N . TYR A 1 97 ? -3.476 7.206 8.544 1.00 97.88 97 TYR A N 1
ATOM 752 C CA . TYR A 1 97 ? -3.550 5.923 9.234 1.00 97.88 97 TYR A CA 1
ATOM 753 C C . TYR A 1 97 ? -3.622 6.088 10.757 1.00 97.88 97 TYR A C 1
ATOM 755 O O . TYR A 1 97 ? -4.492 5.492 11.383 1.00 97.88 97 TYR A O 1
ATOM 763 N N . CYS A 1 98 ? -2.786 6.944 11.354 1.00 96.88 98 CYS A N 1
ATOM 764 C CA . CYS A 1 98 ? -2.840 7.255 12.785 1.00 96.88 98 CYS A CA 1
ATOM 765 C C . CYS A 1 98 ? -4.219 7.788 13.192 1.00 96.88 98 CYS A C 1
ATOM 767 O O . CYS A 1 98 ? -4.801 7.316 14.163 1.00 96.88 98 CYS A O 1
ATOM 769 N N . LYS A 1 99 ? -4.787 8.704 12.401 1.00 96.75 99 LYS A N 1
ATOM 770 C CA . LYS A 1 99 ? -6.136 9.227 12.639 1.00 96.75 99 LYS A CA 1
ATOM 771 C C . LYS A 1 99 ? -7.218 8.146 12.541 1.00 96.75 99 LYS A C 1
ATOM 773 O O . LYS A 1 99 ? -8.190 8.180 13.287 1.00 96.75 99 LYS A O 1
ATOM 778 N N . GLN A 1 100 ? -7.079 7.198 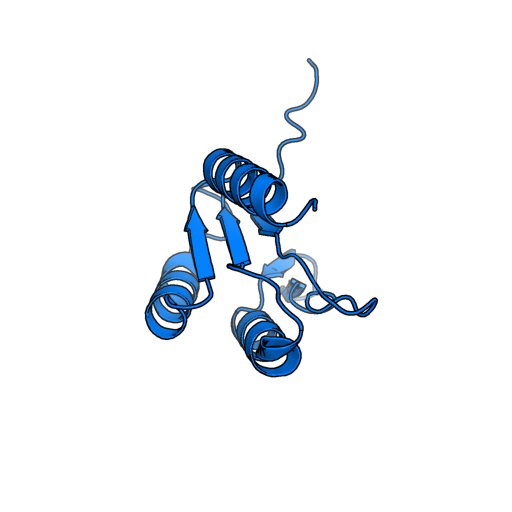11.615 1.00 96.62 100 GLN A N 1
ATOM 779 C CA . GLN A 1 100 ? -7.982 6.050 11.545 1.00 96.62 100 GLN A CA 1
ATOM 780 C C . GLN A 1 100 ? -7.842 5.163 12.789 1.00 96.62 100 GLN A C 1
ATOM 782 O O . GLN A 1 100 ? -8.859 4.776 13.362 1.00 96.62 100 GLN A O 1
ATOM 787 N N . LEU A 1 101 ? -6.612 4.885 13.231 1.00 95.69 101 LEU A N 1
ATOM 788 C CA . LEU A 1 101 ? -6.350 4.079 14.424 1.00 95.69 101 LEU A CA 1
ATOM 789 C C . LEU A 1 101 ? -6.989 4.669 15.684 1.00 95.69 101 LEU A C 1
ATOM 791 O O . LEU A 1 101 ? -7.540 3.915 16.476 1.00 95.69 101 LEU A O 1
ATOM 795 N N . GLU A 1 102 ? -6.998 5.995 15.844 1.00 94.94 102 GLU A N 1
ATOM 796 C CA . GLU A 1 102 ? -7.681 6.659 16.968 1.00 94.94 102 GLU A CA 1
ATOM 797 C C . GLU A 1 102 ? -9.164 6.266 17.082 1.00 94.94 102 GLU A C 1
ATOM 799 O O . GLU A 1 102 ? -9.692 6.203 18.185 1.00 94.94 102 GLU A O 1
ATOM 804 N N . SER A 1 103 ? -9.830 5.965 15.961 1.00 91.56 103 SER A N 1
ATOM 805 C CA . SER A 1 103 ? -11.232 5.512 15.935 1.00 91.56 103 SER A CA 1
ATOM 806 C C . SER A 1 103 ? -11.423 3.996 16.068 1.00 91.56 103 SER A C 1
ATOM 808 O O . SER A 1 103 ? -12.555 3.527 16.082 1.00 91.56 103 SER A O 1
ATOM 810 N N . GLN A 1 104 ? -10.330 3.232 16.100 1.00 89.62 104 GLN A N 1
ATOM 811 C CA . GLN A 1 104 ? -10.316 1.763 16.158 1.00 89.62 104 GLN A CA 1
ATOM 812 C C . GLN A 1 104 ? -9.790 1.237 17.503 1.00 89.62 104 GLN A C 1
ATOM 814 O O . GLN A 1 104 ? -9.811 0.034 17.749 1.00 89.62 104 GLN A O 1
ATOM 819 N N . MET A 1 105 ? -9.286 2.128 18.356 1.00 80.38 105 MET A N 1
ATOM 820 C CA . MET A 1 105 ? -8.759 1.830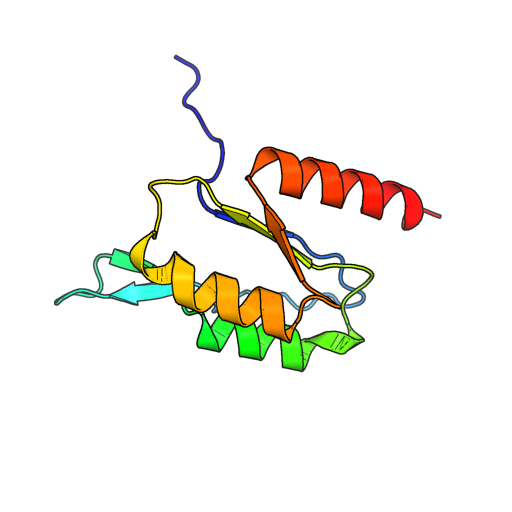 19.685 1.00 80.38 105 MET A CA 1
ATOM 821 C C . MET A 1 105 ? -9.829 2.122 20.746 1.00 80.38 105 MET A C 1
ATOM 823 O O . MET A 1 105 ? -9.673 3.054 21.533 1.00 80.38 105 MET A O 1
ATOM 827 N N . ASP A 1 106 ? -10.905 1.334 20.737 1.00 62.00 106 ASP A N 1
ATOM 828 C CA . ASP A 1 106 ? -11.911 1.282 21.811 1.00 62.00 106 ASP A CA 1
ATOM 829 C C . ASP A 1 106 ? -11.680 0.071 22.734 1.00 62.00 106 ASP A C 1
ATOM 831 O O . ASP A 1 106 ? -11.445 -1.048 22.215 1.00 62.00 106 ASP A O 1
#